Protein AF-A0A9W4T6V1-F1 (afdb_monomer)

Radius of gyration: 17.73 Å; Cα contacts (8 Å, |Δi|>4): 51; chains: 1; bounding box: 28×30×54 Å

Structure (mmCIF, N/CA/C/O backbone):
data_AF-A0A9W4T6V1-F1
#
_entry.id   AF-A0A9W4T6V1-F1
#
loop_
_atom_site.group_PDB
_atom_site.id
_atom_site.ty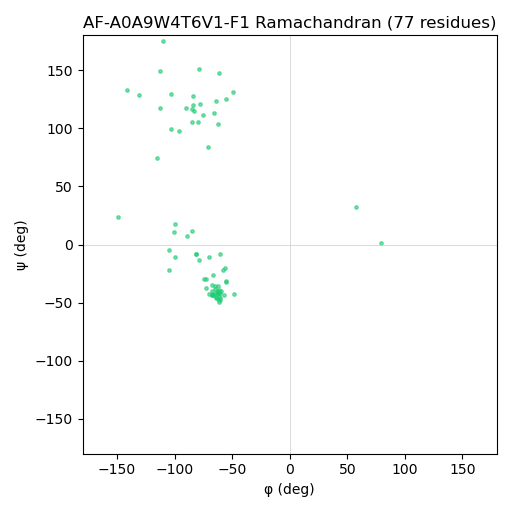pe_symbol
_atom_site.label_atom_id
_atom_site.label_alt_id
_atom_site.label_comp_id
_atom_site.label_asym_id
_atom_site.label_entity_id
_atom_site.label_seq_id
_atom_site.pdbx_PDB_ins_code
_atom_site.Cartn_x
_atom_site.Cartn_y
_atom_site.Cartn_z
_atom_site.occupancy
_atom_site.B_iso_or_equiv
_atom_site.auth_seq_id
_atom_site.auth_comp_id
_atom_site.auth_asym_id
_atom_site.auth_atom_id
_atom_site.pdbx_PDB_model_num
ATOM 1 N N . ILE A 1 1 ? -9.857 17.116 2.998 1.00 41.69 1 ILE A N 1
ATOM 2 C CA . ILE A 1 1 ? -8.763 16.373 2.327 1.00 41.69 1 ILE A CA 1
ATOM 3 C C . ILE A 1 1 ? -7.565 17.302 2.326 1.00 41.69 1 ILE A C 1
ATOM 5 O O . ILE A 1 1 ? -7.585 18.280 1.592 1.00 41.69 1 ILE A O 1
ATOM 9 N N . SER A 1 2 ? -6.598 17.077 3.210 1.00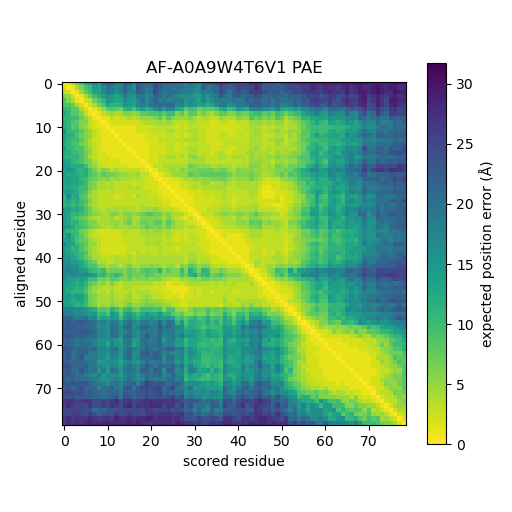 44.66 2 SER A N 1
ATOM 10 C CA . SER A 1 2 ? -5.379 17.887 3.255 1.00 44.66 2 SER A CA 1
ATOM 11 C C . SER A 1 2 ? -4.414 17.341 2.206 1.00 44.66 2 SER A C 1
ATOM 13 O O . SER A 1 2 ? -4.013 16.182 2.279 1.00 44.66 2 SER A O 1
ATOM 15 N N . ILE A 1 3 ? -4.122 18.143 1.186 1.00 45.53 3 ILE A N 1
ATOM 16 C CA . ILE A 1 3 ? -3.167 17.816 0.125 1.00 45.53 3 ILE A CA 1
ATOM 17 C C . ILE A 1 3 ? -1.808 18.331 0.602 1.00 45.53 3 ILE A C 1
ATOM 19 O O . ILE A 1 3 ? -1.668 19.529 0.820 1.00 45.53 3 ILE A O 1
ATOM 23 N N . LEU A 1 4 ? -0.829 17.442 0.787 1.00 57.09 4 LEU A N 1
ATOM 24 C CA . LEU A 1 4 ? 0.576 17.794 1.013 1.00 57.09 4 LEU A CA 1
ATOM 25 C C . LEU A 1 4 ? 1.288 17.724 -0.346 1.00 57.09 4 LEU A C 1
ATOM 27 O O . LEU A 1 4 ? 1.626 16.622 -0.776 1.00 57.09 4 LEU A O 1
ATOM 31 N N . PRO A 1 5 ? 1.486 18.842 -1.070 1.00 51.09 5 PRO A N 1
ATOM 32 C CA . PRO A 1 5 ? 1.859 18.782 -2.484 1.00 51.09 5 PRO A CA 1
ATOM 33 C C . PRO A 1 5 ? 3.288 18.281 -2.743 1.00 51.09 5 PRO A C 1
ATOM 35 O O . PRO A 1 5 ? 3.610 17.994 -3.887 1.00 51.09 5 PRO A O 1
ATOM 38 N N . PHE A 1 6 ? 4.133 18.155 -1.715 1.00 53.97 6 PHE A N 1
ATOM 39 C CA . PHE A 1 6 ? 5.537 17.736 -1.841 1.00 53.97 6 PHE A CA 1
ATOM 40 C C . PHE A 1 6 ? 6.053 16.978 -0.606 1.00 53.97 6 PHE A C 1
ATOM 42 O O . PHE A 1 6 ? 7.249 16.975 -0.333 1.00 53.97 6 PHE A O 1
ATOM 49 N N . CYS A 1 7 ? 5.170 16.355 0.181 1.00 65.12 7 CYS A N 1
ATOM 50 C CA . CYS A 1 7 ? 5.640 15.492 1.262 1.00 65.12 7 CYS A CA 1
ATOM 51 C C . CYS A 1 7 ? 5.930 14.111 0.677 1.00 65.12 7 CYS A C 1
ATOM 53 O O . CYS A 1 7 ? 5.038 13.481 0.103 1.00 65.12 7 CYS A O 1
ATOM 55 N N . GLU A 1 8 ? 7.176 13.656 0.799 1.00 70.88 8 GLU A N 1
ATOM 56 C CA . GLU A 1 8 ? 7.491 12.256 0.562 1.00 70.88 8 GLU A CA 1
ATOM 57 C C . GLU A 1 8 ? 6.725 11.431 1.597 1.00 70.88 8 GLU A C 1
ATOM 59 O O . GLU A 1 8 ? 7.058 11.410 2.781 1.00 70.88 8 GLU A O 1
ATOM 64 N N . ILE A 1 9 ? 5.642 10.794 1.156 1.00 77.81 9 ILE A N 1
ATOM 65 C CA . ILE A 1 9 ? 4.894 9.886 2.014 1.00 77.81 9 ILE A CA 1
ATOM 66 C C . ILE A 1 9 ? 5.705 8.598 2.111 1.00 77.81 9 ILE A C 1
ATOM 68 O O . ILE A 1 9 ? 5.839 7.851 1.139 1.00 77.81 9 ILE A O 1
ATOM 72 N N . THR A 1 10 ? 6.231 8.360 3.306 1.00 84.81 10 THR A N 1
ATOM 73 C CA . THR A 1 10 ? 6.992 7.163 3.661 1.00 84.81 10 THR A CA 1
ATOM 74 C C . THR A 1 10 ? 6.192 6.287 4.621 1.00 84.81 10 THR A C 1
ATOM 76 O O . THR A 1 10 ? 5.124 6.670 5.106 1.00 84.81 10 THR A O 1
ATOM 79 N N . ASP A 1 11 ? 6.739 5.118 4.946 1.00 87.38 11 ASP A N 1
ATOM 80 C CA . ASP A 1 11 ? 6.232 4.239 6.003 1.00 87.38 11 ASP A CA 1
ATOM 81 C C . ASP A 1 11 ? 5.964 4.985 7.317 1.00 87.38 11 ASP A C 1
ATOM 83 O O . ASP A 1 11 ? 4.920 4.784 7.935 1.00 87.38 11 ASP A O 1
ATOM 87 N N . ILE A 1 12 ? 6.874 5.887 7.706 1.00 86.81 12 ILE A N 1
ATOM 88 C CA . ILE A 1 12 ? 6.768 6.679 8.939 1.00 86.81 12 ILE A CA 1
ATOM 89 C C . ILE A 1 12 ? 5.529 7.572 8.878 1.00 86.81 12 ILE A C 1
ATOM 91 O O . ILE A 1 12 ? 4.722 7.584 9.803 1.00 86.81 12 ILE A O 1
ATOM 95 N N . THR A 1 13 ? 5.326 8.264 7.756 1.00 86.00 13 THR A N 1
ATOM 96 C CA . THR A 1 13 ? 4.172 9.148 7.562 1.00 86.00 13 THR A CA 1
ATOM 97 C C . THR A 1 13 ? 2.849 8.382 7.639 1.00 86.00 13 THR A C 1
ATOM 99 O O . THR A 1 13 ? 1.875 8.875 8.203 1.00 86.00 13 THR A O 1
ATOM 102 N N . ILE A 1 14 ? 2.796 7.164 7.093 1.00 84.88 14 ILE A N 1
ATOM 103 C CA . ILE A 1 14 ? 1.606 6.305 7.167 1.00 84.88 14 ILE A CA 1
ATOM 104 C C . ILE A 1 14 ? 1.328 5.853 8.605 1.00 84.88 14 ILE A C 1
ATOM 106 O O . ILE A 1 14 ? 0.175 5.906 9.042 1.00 84.88 14 ILE A O 1
ATOM 110 N N . GLU A 1 15 ? 2.361 5.458 9.354 1.00 84.12 15 GLU A N 1
ATOM 111 C CA . GLU A 1 15 ? 2.231 5.101 10.773 1.00 84.12 15 GLU A CA 1
ATOM 112 C C . GLU A 1 15 ? 1.745 6.296 11.617 1.00 84.12 15 GLU A C 1
ATOM 114 O O . GLU A 1 15 ? 0.861 6.142 12.464 1.00 84.12 15 GLU A O 1
ATOM 119 N N . GLU A 1 16 ? 2.257 7.501 11.355 1.00 86.31 16 GLU A N 1
ATOM 120 C CA . GLU A 1 16 ? 1.819 8.728 12.027 1.00 86.31 16 GLU A CA 1
ATOM 121 C C . GLU A 1 16 ? 0.361 9.071 11.718 1.00 86.31 16 GLU A C 1
ATOM 123 O O . GLU A 1 16 ? -0.410 9.333 12.640 1.00 86.31 16 GLU A O 1
ATOM 128 N N . ILE A 1 17 ? -0.062 8.994 10.451 1.00 82.44 17 ILE A N 1
ATOM 129 C CA . ILE A 1 17 ? -1.466 9.205 10.067 1.00 82.44 17 ILE A CA 1
ATOM 130 C C . ILE A 1 17 ? -2.378 8.222 10.815 1.00 82.44 17 ILE A C 1
ATOM 132 O O . ILE A 1 17 ? -3.411 8.619 11.351 1.00 82.44 17 ILE A O 1
ATOM 136 N N . ALA A 1 18 ? -1.995 6.952 10.910 1.00 77.69 18 ALA A N 1
ATOM 137 C CA . ALA A 1 18 ? -2.783 5.950 11.623 1.00 77.69 18 ALA A CA 1
ATOM 138 C C . ALA A 1 18 ? -2.914 6.251 13.120 1.00 77.69 18 ALA A C 1
ATOM 140 O O . ALA A 1 18 ? -3.988 6.085 13.697 1.00 77.69 18 ALA A O 1
ATOM 141 N N . ARG A 1 19 ? -1.826 6.717 13.746 1.00 81.88 19 ARG A N 1
ATOM 142 C CA . ARG A 1 19 ? -1.813 7.107 15.162 1.00 81.88 19 ARG A CA 1
ATOM 143 C C . ARG A 1 19 ? -2.614 8.377 15.426 1.00 81.88 19 ARG A C 1
ATOM 145 O O . ARG A 1 19 ? -3.316 8.447 16.430 1.00 81.88 19 ARG A O 1
ATOM 152 N N . SER A 1 20 ? -2.493 9.383 14.564 1.00 82.81 20 SER A N 1
ATOM 153 C CA . SER A 1 20 ? -3.153 10.680 14.738 1.00 82.81 20 SER A CA 1
ATOM 154 C C . SER A 1 20 ? -4.651 10.622 14.453 1.00 82.81 20 SER A C 1
ATOM 156 O O . SER A 1 20 ? -5.419 11.368 15.056 1.00 82.81 20 SER A O 1
ATOM 158 N N . TYR A 1 21 ? -5.083 9.731 13.559 1.00 81.75 21 TYR A N 1
ATOM 159 C CA . TYR A 1 21 ? -6.477 9.604 13.147 1.00 81.75 21 TYR A CA 1
ATOM 160 C C . TYR A 1 21 ? -7.049 8.243 13.562 1.00 81.75 21 TYR A C 1
ATOM 162 O O . TYR A 1 21 ? -7.308 7.383 12.726 1.00 81.75 21 TYR A O 1
ATOM 170 N N . LEU A 1 22 ? -7.321 8.077 14.862 1.00 78.62 22 LEU A N 1
ATOM 171 C CA . LEU A 1 22 ? -7.860 6.831 15.443 1.00 78.62 22 LEU A CA 1
ATOM 172 C C . LEU A 1 22 ? -9.205 6.379 14.838 1.00 78.62 22 LEU A C 1
ATOM 174 O O . LEU A 1 22 ? -9.539 5.202 14.892 1.00 78.62 22 LEU A O 1
ATOM 178 N N . ASN A 1 23 ? -9.960 7.302 14.233 1.00 84.25 23 ASN A N 1
ATOM 179 C CA . ASN A 1 23 ? -11.244 7.031 13.575 1.00 84.25 23 ASN A CA 1
ATOM 180 C C . ASN A 1 23 ? -11.133 6.917 12.043 1.00 84.25 23 ASN A C 1
ATOM 182 O O . ASN A 1 23 ? -12.150 6.961 11.3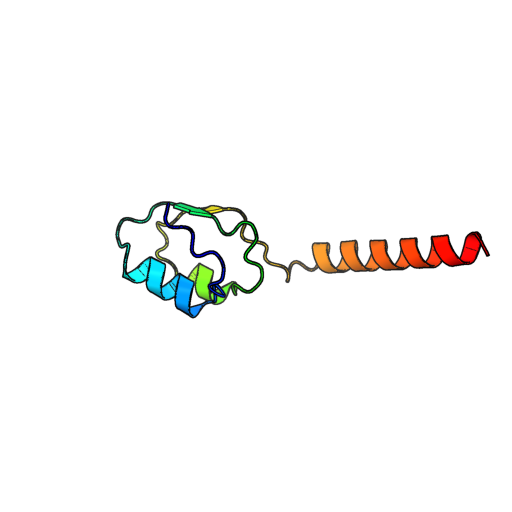43 1.00 84.25 23 ASN A O 1
ATOM 186 N N . LEU A 1 24 ? -9.917 6.844 11.494 1.00 84.38 24 LEU A N 1
ATOM 187 C CA . LEU A 1 24 ? -9.715 6.674 10.061 1.00 84.38 24 LEU A CA 1
ATOM 188 C C . LEU A 1 24 ? -10.291 5.319 9.634 1.00 84.38 24 LEU A C 1
ATOM 190 O O . LEU A 1 24 ? -9.909 4.285 10.160 1.00 84.38 24 LEU A O 1
ATOM 194 N N . LYS A 1 25 ? -11.220 5.323 8.675 1.00 86.56 25 LYS A N 1
ATOM 195 C CA . LYS A 1 25 ? -11.827 4.091 8.130 1.00 86.56 25 LYS A CA 1
ATOM 196 C C . LYS A 1 25 ? -11.297 3.722 6.750 1.00 86.56 25 LYS A C 1
ATOM 198 O O . LYS A 1 25 ? -11.414 2.579 6.326 1.00 86.56 25 LYS A O 1
ATOM 203 N N . TYR A 1 26 ? -10.749 4.700 6.030 1.00 86.50 26 TYR A N 1
ATOM 204 C CA . TYR A 1 26 ? -10.359 4.555 4.633 1.00 86.50 26 TYR A CA 1
ATOM 205 C C . TYR A 1 26 ? -9.057 5.289 4.356 1.00 86.50 26 TYR A C 1
ATOM 207 O O . TYR A 1 26 ? -8.927 6.469 4.682 1.00 86.50 26 TYR A O 1
ATOM 215 N N . LEU A 1 27 ? -8.136 4.613 3.676 1.00 85.62 27 LEU A N 1
ATOM 216 C CA . LEU A 1 27 ? -6.881 5.188 3.214 1.00 85.62 27 LEU A CA 1
ATOM 217 C C . LEU A 1 27 ? -6.671 4.841 1.738 1.00 85.62 27 LEU A C 1
ATOM 219 O O . LEU A 1 27 ? -6.774 3.686 1.333 1.00 85.62 27 LEU A O 1
ATOM 223 N N . ASN A 1 28 ? -6.398 5.849 0.913 1.00 85.62 28 ASN A N 1
ATOM 224 C CA . ASN A 1 28 ? -6.145 5.669 -0.512 1.00 85.62 28 ASN A CA 1
ATOM 225 C C . ASN A 1 28 ? -4.685 5.998 -0.816 1.00 85.62 28 ASN A C 1
ATOM 227 O O . ASN A 1 28 ?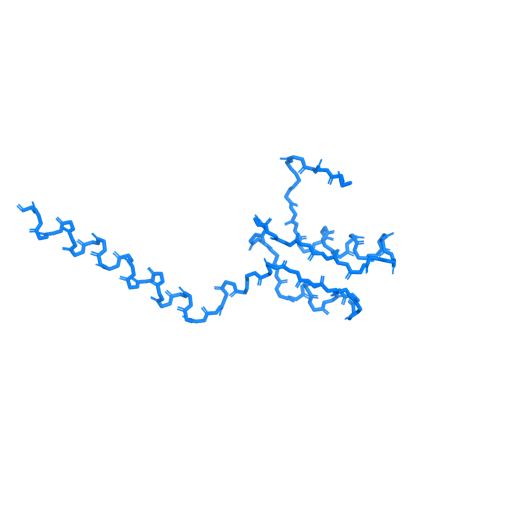 -4.272 7.144 -0.658 1.00 85.62 28 ASN A O 1
ATOM 231 N N . LEU A 1 29 ? -3.938 5.003 -1.291 1.00 82.44 29 LEU A N 1
ATOM 232 C CA . LEU A 1 29 ? -2.508 5.118 -1.575 1.00 82.44 29 LEU A CA 1
ATOM 233 C C . LEU A 1 29 ? -2.198 5.332 -3.064 1.00 82.44 29 LEU A C 1
ATOM 235 O O . LEU A 1 29 ? -1.068 5.145 -3.508 1.00 82.44 29 LEU A O 1
ATOM 239 N N . LYS A 1 30 ? -3.189 5.745 -3.866 1.00 80.12 30 LYS A N 1
ATOM 240 C CA . LYS A 1 30 ? -2.988 6.016 -5.295 1.00 80.12 30 LYS A CA 1
ATOM 241 C C . LYS A 1 30 ? -1.859 7.038 -5.478 1.00 80.12 30 LYS A C 1
ATOM 243 O O . LYS A 1 30 ? -1.970 8.154 -4.981 1.00 80.12 30 LYS A O 1
ATOM 248 N N . LYS A 1 31 ? -0.850 6.669 -6.278 1.00 73.81 31 LYS A N 1
ATOM 249 C CA . LYS A 1 31 ? 0.391 7.423 -6.565 1.00 73.81 31 LYS A CA 1
ATOM 250 C C . LYS A 1 31 ? 1.490 7.354 -5.491 1.00 73.81 31 LYS A C 1
ATOM 252 O O . LYS A 1 31 ? 2.539 7.951 -5.706 1.00 73.81 31 LYS A O 1
ATOM 257 N N . TYR A 1 32 ? 1.299 6.618 -4.395 1.00 78.44 32 TYR A N 1
ATOM 258 C CA . TYR A 1 32 ? 2.340 6.401 -3.387 1.00 78.44 32 TYR A CA 1
ATOM 259 C C . TYR A 1 32 ? 2.933 4.998 -3.531 1.00 78.44 32 TYR A C 1
ATOM 261 O O . TYR A 1 32 ? 2.349 4.014 -3.084 1.00 78.44 32 TYR A O 1
ATOM 269 N N . TYR A 1 33 ? 4.096 4.916 -4.181 1.00 74.38 33 TYR A N 1
ATOM 270 C CA . TYR A 1 33 ? 4.770 3.647 -4.490 1.00 74.38 33 TYR A CA 1
ATOM 271 C C . TYR A 1 33 ? 5.902 3.296 -3.511 1.00 74.38 33 TYR A C 1
ATOM 273 O O . TYR A 1 33 ? 6.369 2.161 -3.511 1.00 74.38 33 TYR A O 1
ATOM 281 N N . ASN A 1 34 ? 6.302 4.240 -2.650 1.00 77.69 34 ASN A N 1
ATOM 282 C CA . ASN A 1 34 ? 7.381 4.064 -1.669 1.00 77.69 34 ASN A CA 1
ATOM 283 C C . ASN A 1 34 ? 6.894 3.510 -0.312 1.00 77.69 34 ASN A C 1
ATOM 285 O O . ASN A 1 34 ? 7.678 3.445 0.630 1.00 77.69 34 ASN A O 1
ATOM 289 N N . ILE A 1 35 ? 5.621 3.103 -0.199 1.00 83.62 35 ILE A N 1
ATOM 290 C CA . ILE A 1 35 ? 5.071 2.489 1.020 1.00 83.62 35 ILE A CA 1
ATOM 291 C C . ILE A 1 35 ? 5.370 0.992 1.036 1.00 83.62 35 ILE A C 1
ATOM 293 O O . ILE A 1 35 ? 5.008 0.260 0.112 1.00 83.62 35 ILE A O 1
ATOM 297 N N . SER A 1 36 ? 5.958 0.501 2.120 1.00 85.25 36 SER A N 1
ATOM 298 C CA . SER A 1 36 ? 6.176 -0.921 2.319 1.00 85.25 36 SER A CA 1
ATOM 299 C C . SER A 1 36 ? 4.909 -1.639 2.779 1.00 85.25 36 SER A C 1
ATOM 301 O O . SER A 1 36 ? 4.064 -1.129 3.520 1.00 85.25 36 SER A O 1
ATOM 303 N N . LYS A 1 37 ? 4.827 -2.923 2.424 1.00 83.00 37 LYS A N 1
ATOM 304 C CA . LYS A 1 37 ? 3.805 -3.838 2.946 1.00 83.00 37 LYS A CA 1
ATOM 305 C C . LYS A 1 37 ? 3.803 -3.900 4.474 1.00 83.00 37 LYS A C 1
ATOM 307 O O . LYS A 1 37 ? 2.753 -4.088 5.077 1.00 83.00 37 LYS A O 1
ATOM 312 N N . LYS A 1 38 ? 4.970 -3.737 5.105 1.00 84.94 38 LYS A N 1
ATOM 313 C CA . LYS A 1 38 ? 5.107 -3.787 6.563 1.00 84.94 38 LYS A CA 1
ATOM 314 C C . LYS A 1 38 ? 4.400 -2.606 7.225 1.00 84.94 38 LYS A C 1
ATOM 316 O O . LYS A 1 38 ? 3.702 -2.826 8.208 1.00 84.94 38 LYS A O 1
ATOM 321 N N . ALA A 1 39 ? 4.543 -1.399 6.680 1.00 84.56 39 ALA A N 1
ATOM 322 C CA . ALA A 1 39 ? 3.826 -0.227 7.179 1.00 84.56 39 ALA A CA 1
ATOM 323 C C . ALA A 1 39 ? 2.311 -0.402 7.041 1.00 84.56 39 ALA A C 1
ATOM 325 O O . ALA A 1 39 ? 1.572 -0.148 7.984 1.00 84.56 39 ALA A O 1
ATOM 326 N N . VAL A 1 40 ? 1.856 -0.945 5.908 1.00 83.81 40 VAL A N 1
ATOM 327 C CA . VAL A 1 40 ? 0.439 -1.254 5.680 1.00 83.81 40 VAL A CA 1
ATOM 328 C C . VAL A 1 40 ? -0.116 -2.274 6.677 1.00 83.81 40 VAL A C 1
ATOM 330 O O . VAL A 1 40 ? -1.192 -2.058 7.217 1.00 83.81 40 VAL A O 1
ATOM 333 N N . VAL A 1 41 ? 0.610 -3.357 6.970 1.00 82.38 41 VAL A N 1
ATOM 334 C CA . VAL A 1 41 ? 0.174 -4.381 7.943 1.00 82.38 41 VAL A CA 1
ATOM 335 C C . VAL A 1 41 ? 0.119 -3.840 9.377 1.00 82.38 41 VAL A C 1
ATOM 337 O O . VAL A 1 41 ? -0.640 -4.350 10.193 1.00 82.38 41 VAL A O 1
ATOM 340 N N . ARG A 1 42 ? 0.920 -2.817 9.695 1.00 81.75 42 ARG A N 1
ATOM 341 C CA . ARG A 1 42 ? 0.924 -2.159 11.011 1.00 81.75 42 ARG A CA 1
ATOM 342 C C . ARG A 1 42 ? -0.217 -1.168 11.209 1.00 81.75 42 ARG A C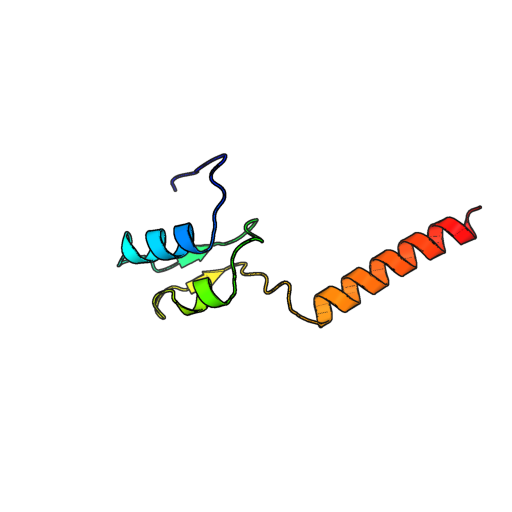 1
ATOM 344 O O . ARG A 1 42 ? -0.436 -0.735 12.339 1.00 81.75 42 ARG A O 1
ATOM 351 N N . LEU A 1 43 ? -0.919 -0.791 10.142 1.00 82.19 43 LEU A N 1
ATOM 352 C CA . LEU A 1 43 ? -2.136 0.001 10.259 1.00 82.19 43 LEU A CA 1
ATOM 353 C C . LEU A 1 43 ? -3.180 -0.780 11.061 1.00 82.19 43 LEU A C 1
ATOM 355 O O . LEU A 1 43 ? -3.224 -2.008 11.001 1.00 82.19 43 LEU A O 1
ATOM 359 N N . ASN A 1 44 ? -4.019 -0.060 11.811 1.00 69.81 44 ASN A N 1
ATOM 360 C CA . ASN A 1 44 ? -5.163 -0.662 12.490 1.00 69.81 44 ASN A CA 1
ATOM 361 C C . ASN A 1 44 ? -5.949 -1.527 11.486 1.00 69.81 44 ASN A C 1
ATOM 363 O O . ASN A 1 44 ? -6.253 -1.059 10.385 1.00 69.81 44 ASN A O 1
ATOM 367 N N . SER A 1 45 ? -6.267 -2.769 11.867 1.00 70.50 45 SER A N 1
ATOM 368 C CA . SER A 1 45 ? -6.963 -3.750 11.023 1.00 70.50 45 SER A CA 1
ATOM 369 C C . SER A 1 45 ? -8.308 -3.249 10.497 1.00 70.50 45 SER A C 1
ATOM 371 O O . SER A 1 45 ? -8.794 -3.753 9.488 1.00 70.50 45 SER A O 1
ATOM 373 N N . ASP A 1 46 ? -8.883 -2.240 11.151 1.00 80.44 46 ASP A N 1
ATOM 374 C CA . ASP A 1 46 ? -10.169 -1.649 10.783 1.00 80.44 46 ASP A CA 1
ATOM 375 C C . ASP A 1 46 ? -10.071 -0.629 9.629 1.00 80.44 46 ASP A C 1
ATOM 377 O O . ASP A 1 46 ? -11.094 -0.169 9.113 1.00 80.44 46 ASP A O 1
ATOM 381 N N . ILE A 1 47 ? -8.858 -0.259 9.197 1.00 85.44 47 ILE A N 1
ATOM 382 C CA . ILE A 1 47 ? -8.644 0.691 8.099 1.00 85.44 47 ILE A CA 1
ATOM 383 C C . ILE A 1 47 ? -8.709 -0.045 6.756 1.00 85.44 47 ILE A C 1
ATOM 385 O O . ILE A 1 47 ? -7.846 -0.852 6.416 1.00 85.44 47 ILE A O 1
ATOM 389 N N . HIS A 1 48 ? -9.683 0.305 5.916 1.00 86.25 48 HIS A N 1
ATOM 390 C CA . HIS A 1 48 ? -9.753 -0.186 4.542 1.00 86.25 48 HIS A CA 1
ATOM 391 C C . HIS A 1 48 ? -8.756 0.564 3.645 1.00 86.25 48 HIS A C 1
ATOM 393 O O . HIS A 1 48 ? -8.871 1.778 3.439 1.00 86.25 48 HIS A O 1
ATOM 399 N N . ILE A 1 49 ? -7.825 -0.165 3.026 1.00 84.69 49 ILE A N 1
ATOM 400 C CA . ILE A 1 49 ? -6.784 0.407 2.160 1.00 84.69 49 ILE A CA 1
ATOM 401 C C . ILE A 1 49 ? -7.121 0.178 0.685 1.00 84.69 49 ILE A C 1
ATOM 403 O O . ILE A 1 49 ? -7.390 -0.943 0.262 1.00 84.69 49 ILE A O 1
ATOM 407 N N . LYS A 1 50 ? -7.075 1.245 -0.121 1.00 84.12 50 LYS A N 1
ATOM 408 C CA . LYS A 1 50 ? -7.265 1.203 -1.580 1.00 84.12 50 LYS A CA 1
ATOM 409 C C . LYS A 1 50 ? -5.979 1.554 -2.323 1.00 84.12 50 LYS A C 1
ATOM 411 O O . LYS A 1 50 ? -5.219 2.412 -1.878 1.00 84.12 50 LYS A O 1
ATOM 416 N N . ASN A 1 51 ? -5.810 0.965 -3.510 1.00 79.81 51 ASN A N 1
ATOM 417 C CA . ASN A 1 51 ? -4.704 1.237 -4.438 1.00 79.81 51 ASN A CA 1
ATOM 418 C C . ASN A 1 51 ? -3.306 1.000 -3.834 1.00 79.81 51 ASN A C 1
ATOM 420 O O . ASN A 1 51 ? -2.359 1.696 -4.193 1.00 79.81 51 ASN A O 1
ATOM 424 N N . PHE A 1 52 ? -3.176 0.036 -2.917 1.00 82.25 52 PHE A N 1
ATOM 425 C CA . PHE A 1 52 ? -1.869 -0.431 -2.464 1.00 82.25 52 PHE A CA 1
ATOM 426 C C . PHE A 1 52 ? -1.298 -1.398 -3.504 1.00 82.25 52 PHE A C 1
ATOM 428 O O . PHE A 1 52 ? -1.758 -2.534 -3.626 1.00 82.25 52 PHE A O 1
ATOM 435 N N . ASN A 1 53 ? -0.315 -0.932 -4.271 1.00 70.12 53 ASN A N 1
ATOM 436 C CA . ASN A 1 53 ? 0.416 -1.786 -5.196 1.00 70.12 53 ASN A CA 1
ATOM 437 C C . ASN A 1 53 ? 1.550 -2.480 -4.443 1.00 70.12 53 ASN A C 1
ATOM 439 O O . ASN A 1 53 ? 2.580 -1.869 -4.165 1.00 70.12 53 ASN A O 1
ATOM 443 N N . ASP A 1 54 ? 1.389 -3.774 -4.167 1.00 67.75 54 ASP A N 1
ATOM 444 C CA . ASP A 1 54 ? 2.512 -4.632 -3.787 1.00 67.75 54 ASP A CA 1
ATOM 445 C C . ASP A 1 54 ? 3.375 -4.836 -5.045 1.00 67.75 54 ASP A C 1
ATOM 447 O O . ASP A 1 54 ? 3.196 -5.794 -5.796 1.00 67.75 54 ASP A O 1
ATOM 451 N N . LEU A 1 55 ? 4.276 -3.886 -5.334 1.00 62.09 55 LEU A N 1
ATOM 452 C CA . LEU A 1 55 ? 5.183 -3.935 -6.495 1.00 62.09 55 LEU A CA 1
ATOM 453 C C . LEU A 1 55 ? 6.118 -5.159 -6.462 1.00 62.09 55 LEU A C 1
ATOM 455 O O . LEU A 1 55 ? 6.795 -5.445 -7.444 1.00 62.09 55 LEU A O 1
ATOM 459 N N . LYS A 1 56 ? 6.131 -5.907 -5.351 1.00 62.03 56 LYS A N 1
ATOM 460 C CA . LYS A 1 56 ? 6.782 -7.213 -5.233 1.00 62.03 56 LYS A CA 1
ATOM 461 C C . LYS A 1 56 ? 5.903 -8.368 -5.715 1.00 62.03 56 LYS A C 1
ATOM 463 O O . LYS A 1 56 ? 6.243 -9.518 -5.461 1.00 62.03 56 LYS A O 1
ATOM 468 N N . ASN A 1 57 ? 4.785 -8.097 -6.392 1.00 65.12 57 ASN A N 1
ATOM 469 C CA . ASN A 1 57 ? 4.026 -9.129 -7.084 1.00 65.12 57 ASN A CA 1
ATOM 470 C C . ASN A 1 57 ? 4.881 -9.676 -8.244 1.00 65.12 57 ASN A C 1
ATOM 472 O O . ASN A 1 57 ? 5.119 -8.940 -9.207 1.00 65.12 57 ASN A O 1
ATOM 476 N N . PRO A 1 58 ? 5.319 -10.950 -8.196 1.00 69.44 58 PRO A N 1
ATOM 477 C CA . PRO A 1 58 ? 6.161 -11.535 -9.240 1.00 69.44 58 PRO A CA 1
ATOM 478 C C . PRO A 1 58 ? 5.533 -11.423 -10.634 1.00 69.44 58 PRO A C 1
ATOM 480 O O . PRO A 1 58 ? 6.238 -11.224 -11.617 1.00 69.44 58 PRO A O 1
ATOM 483 N N . SER A 1 59 ? 4.200 -11.455 -10.710 1.00 75.25 59 SER A N 1
ATOM 484 C CA . SER A 1 59 ? 3.447 -11.329 -11.961 1.00 75.25 59 SER A CA 1
ATOM 485 C C . SER A 1 59 ? 3.617 -9.953 -12.609 1.00 75.25 59 SER A C 1
ATOM 487 O O . SER A 1 59 ? 3.684 -9.858 -13.829 1.00 75.25 59 SER A O 1
ATOM 489 N N . LEU A 1 60 ? 3.716 -8.882 -11.810 1.00 75.56 60 LEU A N 1
ATOM 490 C CA . LEU A 1 60 ? 3.940 -7.529 -12.330 1.00 75.56 60 LEU A CA 1
ATOM 491 C C . LEU A 1 60 ? 5.372 -7.354 -12.833 1.00 75.56 60 LEU A C 1
ATOM 493 O O . LEU A 1 60 ? 5.570 -6.711 -13.857 1.00 75.56 60 LEU A O 1
ATOM 497 N N . ILE A 1 61 ? 6.350 -7.952 -12.145 1.00 81.38 61 ILE A N 1
ATOM 498 C CA . ILE A 1 61 ? 7.75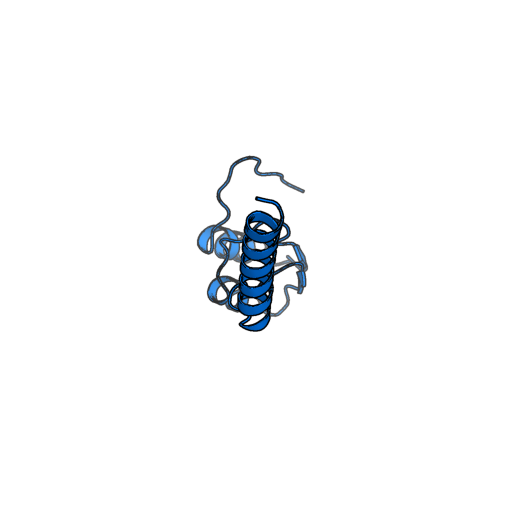8 -7.929 -12.564 1.00 81.38 61 ILE A CA 1
ATOM 499 C C . ILE A 1 61 ? 7.922 -8.654 -13.904 1.00 81.38 61 ILE A C 1
ATOM 501 O O . ILE A 1 61 ? 8.552 -8.114 -14.811 1.00 81.38 61 ILE A O 1
ATOM 505 N N . ILE A 1 62 ? 7.312 -9.837 -14.050 1.00 84.50 62 ILE A N 1
ATOM 506 C CA . ILE A 1 62 ? 7.321 -10.599 -15.307 1.00 84.50 62 ILE A CA 1
ATOM 507 C C . ILE A 1 62 ? 6.654 -9.790 -16.424 1.00 84.50 62 ILE A C 1
ATOM 509 O O . ILE A 1 62 ? 7.267 -9.580 -17.466 1.00 84.50 62 ILE A O 1
ATOM 513 N N . ALA A 1 63 ? 5.455 -9.249 -16.185 1.00 81.69 63 ALA A N 1
ATOM 514 C CA . ALA A 1 63 ? 4.742 -8.456 -17.186 1.00 81.69 63 ALA A CA 1
ATOM 515 C C . ALA A 1 63 ? 5.534 -7.213 -17.636 1.00 81.69 63 ALA A C 1
ATOM 517 O O . ALA A 1 63 ? 5.567 -6.896 -18.825 1.00 81.69 63 ALA A O 1
ATOM 518 N N . PHE A 1 64 ? 6.206 -6.521 -16.708 1.00 85.50 64 PHE A N 1
ATOM 519 C CA . PHE A 1 64 ? 7.077 -5.390 -17.045 1.00 85.50 64 PHE A CA 1
ATOM 520 C C . PHE A 1 64 ? 8.311 -5.826 -17.844 1.00 85.50 64 PHE A C 1
ATOM 522 O O . PHE A 1 64 ? 8.674 -5.168 -18.815 1.00 85.50 64 PHE A O 1
ATOM 529 N N . SER A 1 65 ? 8.944 -6.937 -17.458 1.00 90.31 65 SER A N 1
ATOM 530 C CA . SER A 1 65 ? 10.092 -7.506 -18.171 1.00 90.31 65 SER A CA 1
ATOM 531 C C . SER A 1 65 ? 9.733 -7.883 -19.612 1.00 90.31 65 SER A C 1
ATOM 533 O O . SER A 1 65 ? 10.459 -7.535 -20.545 1.00 90.31 65 SER A O 1
ATOM 535 N N . ASP A 1 66 ? 8.592 -8.544 -19.813 1.00 93.50 66 ASP A N 1
ATOM 536 C CA . ASP A 1 66 ? 8.115 -8.942 -21.139 1.00 93.50 66 ASP A CA 1
ATOM 537 C C . ASP A 1 66 ? 7.792 -7.731 -22.017 1.00 93.50 66 ASP A C 1
ATOM 539 O O . ASP A 1 66 ? 8.092 -7.737 -23.213 1.00 93.50 66 ASP A O 1
ATOM 543 N N . TYR A 1 67 ? 7.212 -6.680 -21.430 1.00 92.44 67 TYR A N 1
ATOM 544 C CA . TYR A 1 67 ? 6.958 -5.418 -22.122 1.00 92.44 67 TYR A CA 1
ATOM 545 C C . TYR A 1 67 ? 8.258 -4.773 -22.622 1.00 92.44 67 TYR A C 1
ATOM 547 O O . TYR A 1 67 ? 8.353 -4.401 -23.791 1.00 92.44 67 TYR A O 1
ATOM 555 N N . LEU A 1 68 ? 9.282 -4.685 -21.766 1.00 92.69 68 LEU A N 1
ATOM 556 C CA . LEU A 1 68 ? 10.579 -4.110 -22.141 1.00 92.69 68 LEU A CA 1
ATOM 557 C C . LEU A 1 68 ? 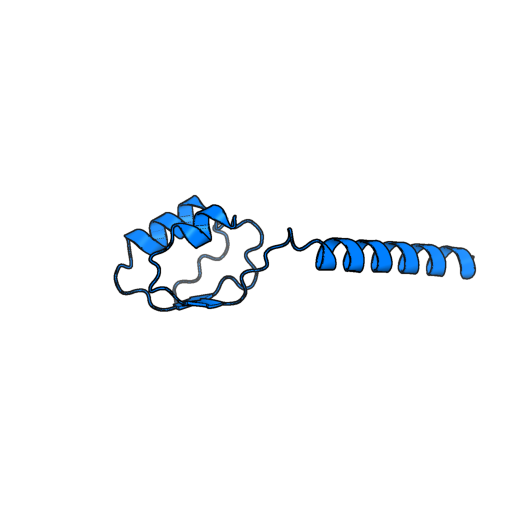11.257 -4.919 -23.251 1.00 92.69 68 LEU A C 1
ATOM 559 O O . LEU A 1 68 ? 11.768 -4.344 -24.210 1.00 92.69 68 LEU A O 1
ATOM 563 N N . ARG A 1 69 ? 11.202 -6.253 -23.167 1.00 92.69 69 ARG A N 1
ATOM 564 C CA . ARG A 1 69 ? 11.749 -7.142 -24.197 1.00 92.69 69 ARG A CA 1
ATOM 565 C C . ARG A 1 69 ? 11.043 -6.963 -25.544 1.00 92.69 69 ARG A C 1
ATOM 567 O O . ARG A 1 69 ? 11.703 -6.945 -26.582 1.00 92.69 69 ARG A O 1
ATOM 574 N N . GLN A 1 70 ? 9.718 -6.822 -25.546 1.00 89.44 70 GLN A N 1
ATOM 575 C CA . GLN A 1 70 ? 8.951 -6.565 -26.770 1.00 89.44 70 GLN A CA 1
ATOM 576 C C . GLN A 1 70 ? 9.292 -5.206 -27.382 1.00 89.44 70 GLN A C 1
ATOM 578 O O . GLN A 1 70 ? 9.470 -5.125 -28.595 1.00 89.44 70 GLN A O 1
ATOM 583 N N . ALA A 1 71 ? 9.429 -4.164 -26.558 1.00 87.56 71 ALA A N 1
ATOM 584 C CA . ALA A 1 71 ? 9.805 -2.830 -27.020 1.00 87.56 71 ALA A CA 1
ATOM 585 C C . ALA A 1 71 ? 11.188 -2.820 -27.695 1.00 87.56 71 ALA A C 1
ATOM 587 O O . ALA A 1 71 ? 11.348 -2.216 -28.754 1.00 87.56 71 ALA A O 1
ATOM 588 N N . ASP A 1 72 ? 12.158 -3.544 -27.132 1.00 86.88 72 ASP A N 1
ATOM 589 C CA . ASP A 1 72 ? 13.499 -3.686 -27.711 1.00 86.88 72 ASP A CA 1
ATOM 590 C C . ASP A 1 72 ? 13.482 -4.493 -29.023 1.00 86.88 72 ASP A C 1
ATOM 592 O O . ASP A 1 72 ? 14.044 -4.082 -30.037 1.00 86.88 72 ASP A O 1
ATOM 596 N N . THR A 1 73 ? 12.722 -5.593 -29.052 1.00 79.62 73 THR A N 1
ATOM 597 C CA . THR A 1 73 ? 12.553 -6.417 -30.263 1.00 79.62 73 THR A CA 1
ATOM 598 C C . THR A 1 73 ? 11.883 -5.627 -31.397 1.00 79.62 73 THR A C 1
ATOM 600 O O . THR A 1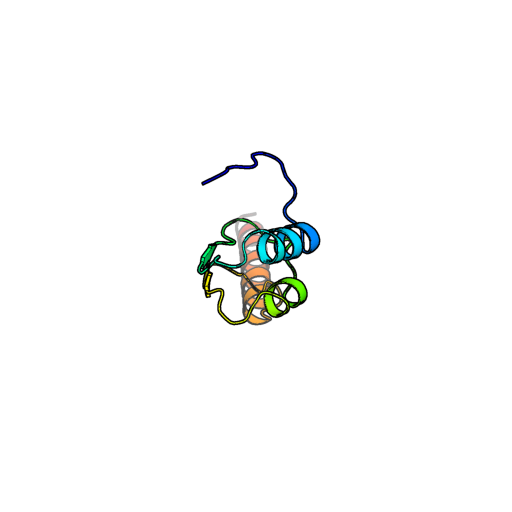 73 ? 12.225 -5.796 -32.566 1.00 79.62 73 THR A O 1
ATOM 603 N N . PHE A 1 74 ? 10.942 -4.736 -31.072 1.00 71.12 74 PHE A N 1
ATOM 604 C CA . PHE A 1 74 ? 10.291 -3.864 -32.052 1.00 71.12 74 PHE A CA 1
ATOM 605 C C . PHE A 1 74 ? 11.261 -2.830 -32.638 1.00 71.12 74 PHE A C 1
ATOM 607 O O . PHE A 1 74 ? 11.175 -2.522 -33.823 1.00 71.12 74 PHE A O 1
ATOM 614 N N . HIS A 1 75 ? 12.207 -2.330 -31.837 1.00 61.06 75 HIS A N 1
ATOM 615 C CA . HIS A 1 75 ? 13.233 -1.393 -32.295 1.00 61.06 75 HIS A CA 1
ATOM 616 C C . HIS A 1 75 ? 14.224 -2.048 -33.274 1.00 61.06 75 HIS A C 1
ATOM 618 O O . HIS A 1 75 ? 14.561 -1.444 -34.286 1.00 61.06 75 HIS A O 1
ATOM 624 N N . GLN A 1 76 ? 14.634 -3.297 -33.021 1.00 65.50 76 GLN A N 1
ATOM 625 C CA . GLN A 1 76 ? 15.592 -4.026 -33.869 1.00 65.50 76 GLN A CA 1
ATOM 626 C C . GLN A 1 76 ? 15.008 -4.497 -35.211 1.00 65.50 76 GLN A C 1
ATOM 628 O O . GLN A 1 76 ? 15.736 -4.600 -36.187 1.00 65.50 76 GLN A O 1
ATOM 633 N N . ASN A 1 77 ? 13.703 -4.776 -35.286 1.00 60.00 77 ASN A N 1
ATOM 634 C CA . ASN A 1 77 ? 13.056 -5.227 -36.528 1.00 60.00 77 ASN A CA 1
ATOM 635 C C . ASN A 1 77 ? 12.695 -4.082 -37.495 1.00 60.00 77 ASN A C 1
ATOM 637 O O . ASN A 1 77 ? 12.235 -4.349 -38.605 1.00 60.00 77 ASN A O 1
ATOM 641 N N . LEU A 1 78 ? 12.833 -2.825 -37.059 1.00 57.19 78 LEU A N 1
ATOM 642 C CA . LEU A 1 78 ? 12.547 -1.628 -37.858 1.00 57.19 78 LEU A CA 1
ATOM 643 C C . LEU A 1 78 ? 13.817 -0.911 -38.361 1.00 57.19 78 LEU A C 1
ATOM 645 O O . LEU A 1 78 ? 13.685 0.083 -39.079 1.00 57.19 78 LEU A O 1
ATOM 649 N N . ALA A 1 79 ? 15.005 -1.378 -37.960 1.00 48.12 79 ALA A N 1
ATOM 650 C CA . ALA A 1 79 ? 16.324 -0.877 -38.359 1.00 48.12 79 ALA A CA 1
ATOM 651 C C . ALA A 1 79 ? 16.950 -1.777 -39.435 1.00 48.12 79 ALA A C 1
ATOM 653 O O . ALA A 1 79 ? 17.661 -1.224 -40.304 1.00 48.12 79 ALA A O 1
#

Organism: NCBI:txid1117311

Foldseek 3Di:
DDDPPDDLDALVNLLVCLVVCVPAQEDECVPNQRYDPVSVVPRDPNHHYHPDDPCPPVVNVVVVVVVVVVVVVVVVVVD

Sequence (79 aa):
ISILPFCEITDITIEEIARSYLNLKYLNLKKYYNISKKAVVRLNSDIHIKNFNDLKNPSLIIAFSDYLRQADTFHQNLA

Secondary structure (DSSP, 8-state):
----TT----HHHHHHHHHH-TT--EEE-TT--S--HHHHHHS-TTPEEES---TT-HHHHHHHHHHHHHHHHHHHTT-

Mean predicted aligned error: 11.22 Å

pLDDT: mean 77.17, std 12.04, range [41.69, 93.5]

Solvent-accessible surface area (backbone atoms only — not comparable to full-atom values): 4993 Å² total; per-residue (Å²): 135,88,81,67,95,82,64,85,65,36,40,67,54,54,52,48,50,46,67,76,38,80,82,55,52,70,47,76,35,73,94,56,81,70,53,47,72,67,44,61,68,70,39,61,88,75,43,46,76,40,64,76,70,68,79,82,39,66,68,59,51,50,54,51,51,54,50,54,53,50,56,52,54,55,55,63,77,75,110

Nearest PDB structures (foldseek):
  2ybo-assembly1_A-2  TM=7.474E-01  e=8.385E+00  Pseudomonas aeruginosa PAO1
  3b8i-assembly1_C  TM=4.466E-01  e=6.868E+00  Pseudomonas aeruginosa PAO1
  6rny-assembly1_O  TM=3.754E-01  e=8.385E+00  Human spumaretrovir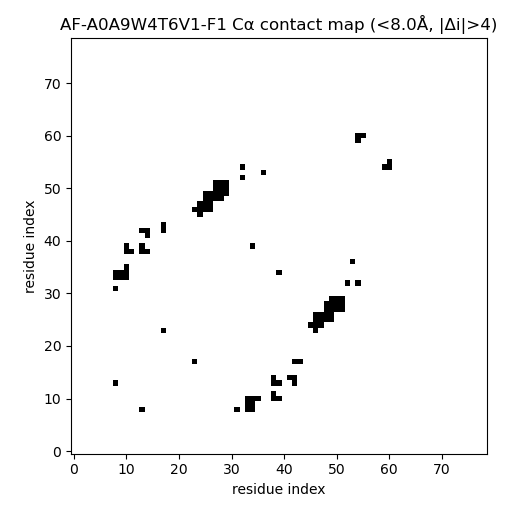us
  3tsw-assembly5_A  TM=3.112E-01  e=7.845E+00  Homo sapiens